Protein AF-A0A7S3I3Q1-F1 (afdb_monomer_lite)

Sequence (155 aa):
MSWLLNRMFSVTTSIQKVYWRTYMGRHNSIQGAQTMLYKDLDRREQERHVLFQRELAERETEDVLERALLKAYHSKLNGAIPAADYYRVEAKVESLKKLRFTEEYERLQDRETYEYMKYKVAAEVGGPEELEAFKLYERTRIDEVGQERYSLFAQ

Structure (mmCIF, N/CA/C/O backbone):
data_AF-A0A7S3I3Q1-F1
#
_entry.id   AF-A0A7S3I3Q1-F1
#
loop_
_atom_site.group_PDB
_atom_site.id
_atom_site.type_symbol
_atom_site.label_atom_id
_atom_site.label_alt_id
_atom_site.label_comp_id
_atom_site.label_asym_id
_atom_site.label_entity_id
_atom_site.label_seq_id
_atom_site.pdbx_PDB_ins_code
_atom_site.Cartn_x
_atom_site.Cartn_y
_atom_site.Cartn_z
_atom_site.occupancy
_atom_site.B_iso_or_equiv
_atom_site.auth_seq_id
_atom_site.auth_comp_id
_atom_site.auth_asym_id
_atom_site.auth_atom_id
_atom_site.pdbx_PDB_model_num
ATOM 1 N N . MET A 1 1 ? 3.392 -11.108 -63.431 1.00 56.91 1 MET A N 1
ATOM 2 C CA . MET A 1 1 ? 3.229 -10.520 -62.078 1.00 56.91 1 MET A CA 1
ATOM 3 C C . MET A 1 1 ? 4.370 -10.838 -61.101 1.00 56.91 1 MET A C 1
ATOM 5 O O . MET A 1 1 ? 4.717 -9.958 -60.329 1.00 56.91 1 MET A O 1
ATOM 9 N N . SER A 1 2 ? 4.993 -12.026 -61.132 1.00 69.31 2 SER A N 1
ATOM 10 C CA . SER A 1 2 ? 6.028 -12.442 -60.156 1.00 69.31 2 SER A CA 1
ATOM 11 C C . SER A 1 2 ? 7.307 -11.570 -60.114 1.00 69.31 2 SER A C 1
ATOM 13 O O . SER A 1 2 ? 7.808 -11.270 -59.034 1.00 69.31 2 SER A O 1
ATOM 15 N N . TRP A 1 3 ? 7.812 -11.086 -61.257 1.00 71.94 3 TRP A N 1
ATOM 16 C CA . TRP A 1 3 ? 9.089 -10.350 -61.316 1.00 71.94 3 TRP A CA 1
ATOM 17 C C . TRP A 1 3 ? 9.056 -8.960 -60.657 1.00 71.94 3 TRP A C 1
ATOM 19 O O . TRP A 1 3 ? 9.986 -8.589 -59.943 1.00 71.94 3 TRP A O 1
ATOM 29 N N . LEU A 1 4 ? 7.966 -8.207 -60.846 1.00 68.94 4 LEU A N 1
ATOM 30 C CA . LEU A 1 4 ? 7.790 -6.890 -60.220 1.00 68.94 4 LEU A CA 1
ATOM 31 C C . LEU A 1 4 ? 7.675 -7.005 -58.695 1.00 68.94 4 LEU A C 1
ATOM 33 O O . LEU A 1 4 ? 8.272 -6.208 -57.978 1.00 68.94 4 LEU A O 1
ATOM 37 N N . LEU A 1 5 ? 6.979 -8.032 -58.199 1.00 69.56 5 LEU A N 1
ATOM 38 C CA . LEU A 1 5 ? 6.852 -8.296 -56.765 1.00 69.56 5 LEU A CA 1
ATOM 39 C C . LEU A 1 5 ? 8.194 -8.687 -56.134 1.00 69.56 5 LEU A C 1
ATOM 41 O O . LEU A 1 5 ? 8.539 -8.158 -55.082 1.00 69.56 5 LEU A O 1
ATOM 45 N N . ASN A 1 6 ? 8.991 -9.528 -56.801 1.00 72.00 6 ASN A N 1
ATOM 46 C CA . ASN A 1 6 ? 10.323 -9.908 -56.314 1.00 72.00 6 ASN A CA 1
ATOM 47 C C . ASN A 1 6 ? 11.294 -8.717 -56.273 1.00 72.00 6 ASN A C 1
ATOM 49 O O . ASN A 1 6 ? 12.090 -8.584 -55.345 1.00 72.00 6 ASN A O 1
ATOM 53 N N . ARG A 1 7 ? 11.206 -7.817 -57.260 1.00 72.44 7 ARG A N 1
ATOM 54 C CA . ARG A 1 7 ? 12.022 -6.598 -57.314 1.00 72.44 7 ARG A CA 1
ATOM 55 C C . ARG A 1 7 ? 11.597 -5.562 -56.270 1.00 72.44 7 ARG A C 1
ATOM 57 O O . ARG A 1 7 ? 12.446 -4.886 -55.704 1.00 72.44 7 ARG A O 1
ATOM 64 N N . MET A 1 8 ? 10.303 -5.464 -55.977 1.00 67.38 8 MET A N 1
ATOM 65 C CA . MET A 1 8 ? 9.794 -4.633 -54.882 1.00 67.38 8 MET A CA 1
ATOM 66 C C . MET A 1 8 ? 10.257 -5.175 -53.522 1.00 67.38 8 MET A C 1
ATOM 68 O O . MET A 1 8 ? 10.750 -4.407 -52.700 1.00 67.38 8 MET A O 1
ATOM 72 N N . PHE A 1 9 ? 10.190 -6.494 -53.310 1.00 67.81 9 PHE A N 1
ATOM 73 C CA . PHE A 1 9 ? 10.664 -7.141 -52.080 1.00 67.81 9 PHE A CA 1
ATOM 74 C C . PHE A 1 9 ? 12.180 -7.008 -51.866 1.00 67.81 9 PHE A C 1
ATOM 76 O O . PHE A 1 9 ? 12.636 -6.812 -50.739 1.00 67.81 9 PHE A O 1
ATOM 83 N N . SER A 1 10 ? 12.990 -7.096 -52.924 1.00 71.75 10 SER A N 1
ATOM 84 C CA . SER A 1 10 ? 14.447 -6.942 -52.801 1.00 71.75 10 SER A CA 1
ATOM 85 C C . SER A 1 10 ? 14.864 -5.505 -52.470 1.00 71.75 10 SER A C 1
ATOM 87 O O . SER A 1 10 ? 15.815 -5.289 -51.716 1.00 71.75 10 SER A O 1
ATOM 89 N N . VAL A 1 11 ? 14.130 -4.510 -52.973 1.00 74.00 11 VAL A N 1
ATOM 90 C CA . VAL A 1 11 ? 14.358 -3.096 -52.647 1.00 74.00 11 VAL A CA 1
ATOM 91 C C . VAL A 1 11 ? 13.952 -2.795 -51.204 1.00 74.00 11 VAL A C 1
ATOM 93 O O . VAL A 1 11 ? 14.735 -2.189 -50.472 1.00 74.00 11 VAL A O 1
ATOM 96 N N . THR A 1 12 ? 12.785 -3.260 -50.750 1.00 73.81 12 THR A N 1
ATOM 97 C CA . THR A 1 12 ? 12.329 -3.021 -49.368 1.00 73.81 12 THR A CA 1
ATOM 98 C C . THR A 1 12 ? 13.245 -3.684 -48.342 1.00 73.81 12 THR A C 1
ATOM 100 O O . THR A 1 12 ? 13.638 -3.039 -47.371 1.00 73.81 12 THR A O 1
ATOM 103 N N . THR A 1 13 ? 13.667 -4.928 -48.580 1.00 77.88 13 THR A N 1
ATOM 104 C CA . THR A 1 13 ? 14.615 -5.636 -47.700 1.00 77.88 13 THR A CA 1
ATOM 105 C C . THR A 1 13 ? 15.996 -4.983 -47.672 1.00 77.88 13 THR A C 1
ATOM 107 O O . THR A 1 13 ? 16.617 -4.901 -46.611 1.00 77.88 13 THR A O 1
ATOM 110 N N . SER A 1 14 ? 16.471 -4.447 -48.799 1.00 76.62 14 SER A N 1
ATOM 111 C CA . SER A 1 14 ? 17.743 -3.716 -48.856 1.00 76.62 14 SER A CA 1
ATOM 112 C C . SER A 1 14 ? 17.686 -2.402 -48.073 1.00 76.62 14 SER A C 1
ATOM 114 O O . SER A 1 14 ? 18.598 -2.108 -47.299 1.00 76.62 14 SER A O 1
ATOM 116 N N . ILE A 1 15 ? 16.593 -1.644 -48.206 1.00 81.38 15 ILE A N 1
ATOM 117 C CA . ILE A 1 15 ? 16.363 -0.406 -47.446 1.00 81.38 15 ILE A CA 1
ATOM 118 C C . ILE A 1 15 ? 16.262 -0.711 -45.948 1.00 81.38 15 ILE A C 1
ATOM 120 O O . ILE A 1 15 ? 16.925 -0.056 -45.142 1.00 81.38 15 ILE A O 1
ATOM 124 N N . GLN A 1 16 ? 15.508 -1.748 -45.569 1.00 78.88 16 GLN A N 1
ATOM 125 C CA . GLN A 1 16 ? 15.415 -2.198 -44.179 1.00 78.88 16 GLN A CA 1
ATOM 126 C C . GLN A 1 16 ? 16.781 -2.599 -43.619 1.00 78.88 16 GLN A C 1
ATOM 128 O O . GLN A 1 16 ? 17.115 -2.223 -42.500 1.00 78.88 16 GLN A O 1
ATOM 133 N N . LYS A 1 17 ? 17.609 -3.310 -44.389 1.00 84.94 17 LYS A N 1
ATOM 134 C CA . LYS A 1 17 ? 18.953 -3.714 -43.955 1.00 84.94 17 LYS A CA 1
ATOM 135 C C . LYS A 1 17 ? 19.865 -2.512 -43.702 1.00 84.94 17 LYS A C 1
ATOM 137 O O . LYS A 1 17 ? 20.609 -2.512 -42.723 1.00 84.94 17 LYS A O 1
ATOM 142 N N . VAL A 1 18 ? 19.803 -1.485 -44.552 1.00 85.69 18 VAL A N 1
ATOM 143 C CA . VAL A 1 18 ? 20.565 -0.238 -44.361 1.00 85.69 18 VAL A CA 1
ATOM 144 C C . VAL A 1 18 ? 20.068 0.518 -43.132 1.00 85.69 18 VAL A C 1
ATOM 146 O O . VAL A 1 18 ? 20.890 0.919 -42.311 1.00 85.69 18 VAL A O 1
ATOM 149 N N . TYR 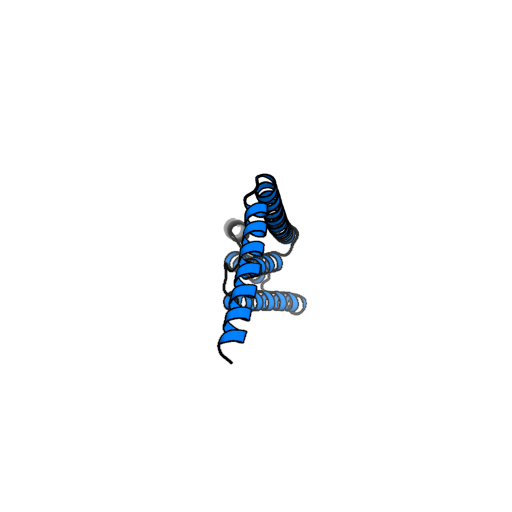A 1 19 ? 18.749 0.651 -42.975 1.00 86.44 19 TYR A N 1
ATOM 150 C CA . TYR A 1 19 ? 18.127 1.265 -41.802 1.00 86.44 19 TYR A CA 1
ATOM 151 C C . TYR A 1 19 ? 18.539 0.562 -40.503 1.00 86.44 19 TYR A C 1
ATOM 153 O O . TYR A 1 19 ? 18.998 1.206 -39.564 1.00 86.44 19 TYR A O 1
ATOM 161 N N . TRP A 1 20 ? 18.459 -0.769 -40.458 1.00 83.81 20 TRP A N 1
ATOM 162 C CA . TRP A 1 20 ? 18.864 -1.542 -39.285 1.00 83.81 20 TRP A CA 1
ATOM 163 C C . TRP A 1 20 ? 20.356 -1.410 -38.993 1.00 83.81 20 TRP A C 1
ATOM 165 O O . TRP A 1 20 ? 20.743 -1.281 -37.835 1.00 83.81 20 TRP A O 1
ATOM 175 N N . ARG A 1 21 ? 21.209 -1.386 -40.022 1.00 85.06 21 ARG A N 1
ATOM 176 C CA . ARG A 1 21 ? 22.658 -1.234 -39.840 1.00 85.06 21 ARG A CA 1
ATOM 177 C C . ARG A 1 21 ? 23.026 0.139 -39.276 1.00 85.06 21 ARG A C 1
ATOM 179 O O . ARG A 1 21 ? 23.902 0.215 -38.420 1.00 85.06 21 ARG A O 1
ATOM 186 N N . THR A 1 22 ? 22.368 1.211 -39.717 1.00 83.06 22 THR A N 1
ATOM 187 C CA . THR A 1 22 ? 22.601 2.563 -39.183 1.00 83.06 22 THR A CA 1
ATOM 188 C C . THR A 1 22 ? 21.975 2.760 -37.804 1.00 83.06 22 THR A C 1
ATOM 190 O O . THR A 1 22 ? 22.618 3.347 -36.936 1.00 83.06 22 THR A O 1
ATOM 193 N N . TYR A 1 23 ? 20.775 2.224 -37.567 1.00 83.25 23 TYR A N 1
ATOM 194 C CA . TYR A 1 23 ? 20.112 2.235 -36.260 1.00 83.25 23 TYR A CA 1
ATOM 195 C C . TYR A 1 23 ? 20.937 1.492 -35.199 1.00 83.25 23 TYR A C 1
ATOM 197 O O . TYR A 1 23 ? 21.302 2.074 -34.179 1.00 83.25 23 TYR A O 1
ATOM 205 N N . MET A 1 24 ? 21.326 0.242 -35.481 1.00 79.88 24 MET A N 1
ATOM 206 C CA . MET A 1 24 ? 22.168 -0.556 -34.582 1.00 79.88 24 MET A CA 1
ATOM 207 C C . MET A 1 24 ? 23.572 0.037 -34.450 1.00 79.88 24 MET A C 1
ATOM 209 O O . MET A 1 24 ? 24.144 0.012 -33.367 1.00 79.88 24 MET A O 1
ATOM 213 N N . GLY A 1 25 ? 24.122 0.617 -35.523 1.00 79.94 25 GLY A N 1
ATOM 214 C CA . GLY A 1 25 ? 25.413 1.306 -35.482 1.00 79.94 25 GLY A CA 1
ATOM 215 C C . GLY A 1 25 ? 25.414 2.521 -34.552 1.00 79.94 25 GLY A C 1
ATOM 216 O O . GLY A 1 25 ? 26.385 2.729 -33.829 1.00 79.94 25 GLY A O 1
ATOM 217 N N . ARG A 1 26 ? 24.321 3.298 -34.513 1.00 77.38 26 ARG A N 1
ATOM 218 C CA . ARG A 1 26 ? 24.171 4.404 -33.555 1.00 77.38 26 ARG A CA 1
ATOM 219 C C . ARG A 1 26 ? 23.992 3.896 -32.131 1.00 77.38 26 ARG A C 1
ATOM 221 O O . ARG A 1 26 ? 24.694 4.389 -31.256 1.00 77.38 26 ARG A O 1
ATOM 228 N N . HIS A 1 27 ? 23.132 2.906 -31.902 1.00 74.81 27 HIS A N 1
ATOM 229 C CA . HIS A 1 27 ? 22.872 2.381 -30.553 1.00 74.81 27 HIS A CA 1
ATOM 230 C C . HIS A 1 27 ? 24.058 1.645 -29.933 1.00 74.81 27 HIS A C 1
ATOM 232 O O . HIS A 1 27 ? 24.306 1.805 -28.744 1.00 74.81 27 HIS A O 1
ATOM 238 N N . ASN A 1 28 ? 24.829 0.909 -30.734 1.00 81.56 28 ASN A N 1
ATOM 239 C CA . ASN A 1 28 ? 26.016 0.187 -30.267 1.00 81.56 28 ASN A CA 1
ATOM 240 C C . ASN A 1 28 ? 27.276 1.066 -30.214 1.00 81.56 28 ASN A C 1
ATOM 242 O O . ASN A 1 28 ? 28.341 0.590 -29.823 1.00 81.56 28 ASN A O 1
ATOM 246 N N . SER A 1 29 ? 27.190 2.335 -30.627 1.00 87.38 29 SER A N 1
ATOM 247 C CA . SER A 1 29 ? 28.280 3.289 -30.420 1.00 87.38 29 SER A CA 1
ATOM 248 C C . SER A 1 29 ? 28.378 3.673 -28.941 1.00 87.38 29 SER A C 1
ATOM 250 O O . SER A 1 29 ? 27.383 3.640 -28.221 1.00 87.38 29 SER A O 1
ATOM 252 N N . ILE A 1 30 ? 29.560 4.100 -28.488 1.00 83.25 30 ILE A N 1
ATOM 253 C CA . ILE A 1 30 ? 29.774 4.550 -27.099 1.00 83.25 30 ILE A CA 1
ATOM 254 C C . ILE A 1 30 ? 28.783 5.667 -26.724 1.00 83.25 30 ILE A C 1
ATOM 256 O O . ILE A 1 30 ? 28.206 5.643 -25.641 1.00 83.25 30 ILE A O 1
ATOM 260 N N . GLN A 1 31 ? 28.529 6.603 -27.642 1.00 84.75 31 GLN A N 1
ATOM 261 C CA . GLN A 1 31 ? 27.559 7.685 -27.447 1.00 84.75 31 GLN A CA 1
ATOM 262 C C . GLN A 1 31 ? 26.119 7.157 -27.371 1.00 84.75 31 GLN A C 1
ATOM 264 O O . GLN A 1 31 ? 25.359 7.570 -26.500 1.00 84.75 31 GLN A O 1
ATOM 269 N N . GLY A 1 32 ? 25.745 6.208 -28.235 1.00 84.44 32 GLY A N 1
ATOM 270 C CA . GLY A 1 32 ? 24.434 5.555 -28.191 1.00 84.44 32 GLY A CA 1
ATOM 271 C C . GLY A 1 32 ? 24.197 4.819 -26.877 1.00 84.44 32 GLY A C 1
ATOM 272 O O . GLY A 1 32 ? 23.192 5.068 -26.212 1.00 84.44 32 GLY A O 1
ATOM 273 N N . ALA A 1 33 ? 25.161 4.004 -26.449 1.00 85.56 33 ALA A N 1
ATOM 274 C CA . ALA A 1 33 ? 25.112 3.288 -25.179 1.00 85.56 33 ALA A CA 1
ATOM 275 C C . ALA A 1 33 ? 24.977 4.245 -23.983 1.00 85.56 33 ALA A C 1
ATOM 277 O O . ALA A 1 33 ? 24.148 4.011 -23.107 1.00 85.56 33 ALA A O 1
ATOM 278 N N . GLN A 1 34 ? 25.717 5.362 -23.978 1.00 86.31 34 GLN A N 1
ATOM 279 C CA . GLN A 1 34 ? 25.574 6.404 -22.956 1.00 86.31 34 GLN A CA 1
ATOM 280 C C . GLN A 1 34 ? 24.173 7.020 -22.963 1.00 86.31 34 GLN A C 1
ATOM 282 O O . GLN A 1 34 ? 23.551 7.120 -21.911 1.00 86.31 34 GLN A O 1
ATOM 287 N N . THR A 1 35 ? 23.628 7.390 -24.127 1.00 87.50 35 THR A N 1
ATOM 288 C CA . THR A 1 35 ? 22.272 7.967 -24.190 1.00 87.50 35 THR A CA 1
ATOM 289 C C . THR A 1 35 ? 21.187 6.998 -23.728 1.00 87.50 35 THR A C 1
ATOM 291 O O . THR A 1 35 ? 20.234 7.427 -23.083 1.00 87.50 35 THR A O 1
ATOM 294 N N . MET A 1 36 ? 21.320 5.703 -24.030 1.00 86.50 36 MET A N 1
ATOM 295 C CA . MET A 1 36 ? 20.384 4.679 -23.559 1.00 86.50 36 MET A CA 1
ATOM 296 C C . MET A 1 36 ? 20.501 4.492 -22.046 1.00 86.50 36 MET A C 1
ATOM 298 O O . MET A 1 36 ? 19.483 4.480 -21.365 1.00 86.50 36 MET A O 1
ATOM 302 N N . LEU A 1 37 ? 21.728 4.464 -21.513 1.00 89.44 37 LEU A N 1
ATOM 303 C CA . LEU A 1 37 ? 21.969 4.419 -20.072 1.00 89.44 37 LEU A CA 1
ATOM 304 C C . LEU A 1 37 ? 21.330 5.615 -19.357 1.00 89.44 37 LEU A C 1
ATOM 306 O O . LEU A 1 37 ? 20.623 5.420 -18.377 1.00 89.44 37 LEU A O 1
ATOM 310 N N . TYR A 1 38 ? 21.523 6.840 -19.854 1.00 92.25 38 TYR A N 1
ATOM 311 C CA . TYR A 1 38 ? 20.900 8.026 -19.258 1.00 92.25 38 TYR A CA 1
ATOM 312 C C . TYR A 1 38 ? 19.375 7.960 -19.291 1.00 92.25 38 TYR A C 1
ATOM 314 O O . TYR A 1 38 ? 18.740 8.283 -18.295 1.00 92.25 38 TYR A O 1
ATOM 322 N N . LYS A 1 39 ? 18.782 7.499 -20.397 1.00 89.94 39 LYS A N 1
ATOM 323 C CA . LYS A 1 39 ? 17.327 7.306 -20.487 1.00 89.94 39 LYS A CA 1
ATOM 324 C C . LYS A 1 39 ? 16.819 6.267 -19.492 1.00 89.94 39 LYS A C 1
ATOM 326 O O . LYS A 1 39 ? 15.778 6.474 -18.880 1.00 89.94 39 LYS A O 1
ATOM 331 N N . ASP A 1 40 ? 17.544 5.166 -19.320 1.00 92.06 40 ASP A N 1
ATOM 332 C CA . ASP A 1 40 ? 17.184 4.134 -18.349 1.00 92.06 40 ASP A CA 1
ATOM 333 C C . ASP A 1 40 ? 17.336 4.636 -16.908 1.00 92.06 40 ASP A C 1
ATOM 335 O O . ASP A 1 40 ? 16.504 4.320 -16.057 1.00 92.06 40 ASP A O 1
ATOM 339 N N . LEU A 1 41 ? 18.374 5.430 -16.626 1.00 93.88 41 LEU A N 1
ATOM 340 C CA . LEU A 1 41 ? 18.573 6.068 -15.323 1.00 93.88 41 LEU A CA 1
ATOM 341 C C . LEU A 1 41 ? 17.459 7.070 -15.014 1.00 93.88 41 LEU A C 1
ATOM 343 O O . LEU A 1 41 ? 16.882 6.991 -13.934 1.00 93.88 41 LEU A O 1
ATOM 347 N N . ASP A 1 42 ? 17.112 7.932 -15.967 1.00 94.75 42 ASP A N 1
ATOM 348 C CA . ASP A 1 42 ? 16.022 8.903 -15.838 1.00 94.75 42 ASP A CA 1
ATOM 349 C C . ASP A 1 42 ? 14.679 8.190 -15.615 1.00 94.75 42 ASP A C 1
ATOM 351 O O . ASP A 1 42 ? 13.938 8.509 -14.688 1.00 94.75 42 ASP A O 1
ATOM 355 N N . ARG A 1 43 ? 14.407 7.108 -16.360 1.00 92.12 43 ARG A N 1
ATOM 356 C CA . ARG A 1 43 ? 13.209 6.287 -16.132 1.00 92.12 43 ARG A CA 1
ATOM 357 C C . ARG A 1 43 ? 13.170 5.708 -14.715 1.00 92.12 43 ARG A C 1
ATOM 359 O O . ARG A 1 43 ? 12.138 5.774 -14.055 1.00 92.12 43 ARG A O 1
ATOM 366 N N . ARG A 1 44 ? 14.291 5.175 -14.220 1.00 92.31 44 ARG A N 1
ATOM 367 C CA . ARG A 1 44 ? 14.391 4.653 -12.844 1.00 92.31 44 ARG A CA 1
ATOM 368 C C . ARG A 1 44 ? 14.256 5.753 -11.795 1.00 92.31 44 ARG A C 1
ATOM 370 O O . ARG A 1 44 ? 13.748 5.500 -10.707 1.00 92.31 44 ARG A O 1
ATOM 377 N N . GLU A 1 45 ? 14.743 6.958 -12.067 1.00 93.00 45 GLU A N 1
ATOM 378 C CA . GLU A 1 45 ? 14.550 8.118 -11.191 1.00 93.00 45 GLU A CA 1
ATOM 379 C C . GLU A 1 45 ? 13.086 8.533 -11.125 1.00 93.00 45 GLU A C 1
ATOM 381 O O . GLU A 1 45 ? 12.568 8.723 -10.027 1.00 93.00 45 GLU A O 1
ATOM 386 N N . GLN A 1 46 ? 12.392 8.564 -12.260 1.00 93.06 46 GLN A N 1
ATOM 387 C CA . GLN A 1 46 ? 10.958 8.840 -12.319 1.00 93.06 46 GLN A CA 1
ATOM 388 C C . GLN A 1 46 ? 10.143 7.770 -11.581 1.00 93.06 46 GLN A C 1
ATOM 390 O O . GLN A 1 46 ? 9.275 8.106 -10.777 1.00 93.06 46 GLN A O 1
ATOM 395 N N . GLU A 1 47 ? 10.456 6.486 -11.787 1.00 89.56 47 GLU A N 1
ATOM 396 C CA . GLU A 1 47 ? 9.829 5.370 -11.064 1.00 89.56 47 GLU A CA 1
ATOM 397 C C . GLU A 1 47 ? 10.035 5.508 -9.543 1.00 89.56 47 GLU A C 1
ATOM 399 O O . GLU A 1 47 ? 9.074 5.416 -8.775 1.00 89.56 47 GLU A O 1
ATOM 404 N N . ARG A 1 48 ? 11.264 5.811 -9.097 1.00 90.31 48 ARG A N 1
ATOM 405 C CA . ARG A 1 48 ? 11.572 6.059 -7.677 1.00 90.31 48 ARG A CA 1
ATOM 406 C C . ARG A 1 48 ? 10.832 7.271 -7.123 1.00 90.31 48 ARG A C 1
ATOM 408 O O . ARG A 1 48 ? 10.322 7.202 -6.010 1.00 90.31 48 ARG A O 1
ATOM 415 N N . HIS A 1 49 ? 10.749 8.359 -7.885 1.00 91.25 49 HIS A N 1
ATOM 416 C CA . HIS A 1 49 ? 10.037 9.561 -7.467 1.00 91.25 49 HIS A CA 1
ATOM 417 C C . HI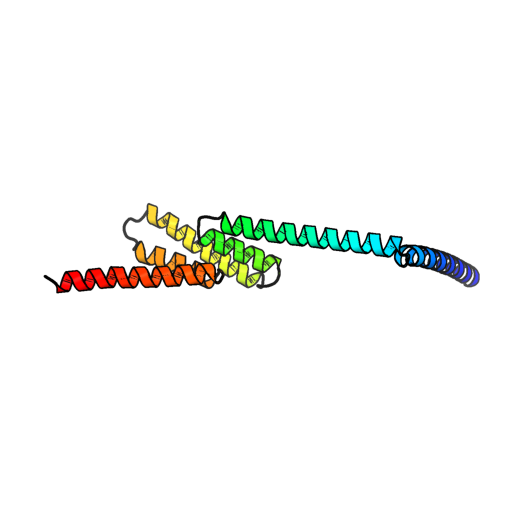S A 1 49 ? 8.546 9.274 -7.256 1.00 91.25 49 HIS A C 1
ATOM 419 O O . HIS A 1 49 ? 7.978 9.686 -6.251 1.00 91.25 49 HIS A O 1
ATOM 425 N N . VAL A 1 50 ? 7.913 8.515 -8.157 1.00 90.19 50 VAL A N 1
ATOM 426 C CA . VAL A 1 50 ? 6.504 8.115 -8.007 1.00 90.19 50 VAL A CA 1
ATOM 427 C C . VAL A 1 50 ? 6.296 7.259 -6.757 1.00 90.19 50 VAL A C 1
ATOM 429 O O . VAL A 1 50 ? 5.333 7.489 -6.030 1.00 90.19 50 VAL A O 1
ATOM 432 N N . LEU A 1 51 ? 7.182 6.296 -6.485 1.00 88.50 51 LEU A N 1
ATOM 433 C CA . LEU A 1 51 ? 7.102 5.476 -5.271 1.00 88.50 51 LEU A CA 1
ATOM 434 C C . LEU A 1 51 ? 7.260 6.320 -4.003 1.00 88.50 51 LEU A C 1
ATOM 436 O O . LEU A 1 51 ? 6.452 6.202 -3.089 1.00 88.50 51 LEU A O 1
ATOM 440 N N . PHE A 1 52 ? 8.232 7.230 -3.985 1.00 91.06 52 PHE A N 1
ATOM 441 C CA . PHE A 1 52 ? 8.457 8.118 -2.849 1.00 91.06 52 PHE A CA 1
ATOM 442 C C . PHE A 1 52 ? 7.254 9.028 -2.569 1.00 91.06 52 PHE A C 1
ATOM 444 O O . PHE A 1 52 ? 6.839 9.169 -1.425 1.00 91.06 52 PHE A O 1
ATOM 451 N N . GLN A 1 53 ? 6.645 9.604 -3.610 1.00 90.31 53 GLN A N 1
ATOM 452 C CA . GLN A 1 53 ? 5.441 10.432 -3.467 1.00 90.31 53 GLN A CA 1
ATOM 453 C C . GLN A 1 53 ? 4.261 9.639 -2.885 1.00 90.31 53 GLN A C 1
ATOM 455 O O . GLN A 1 53 ? 3.484 10.170 -2.095 1.00 90.31 53 GLN A O 1
ATOM 460 N N . ARG A 1 54 ? 4.137 8.355 -3.241 1.00 89.62 54 ARG A N 1
ATOM 461 C CA . ARG A 1 54 ? 3.113 7.463 -2.681 1.00 89.62 54 ARG A CA 1
ATOM 462 C C . ARG A 1 54 ? 3.345 7.189 -1.197 1.00 89.62 54 ARG A C 1
ATOM 464 O O . ARG A 1 54 ? 2.409 7.324 -0.420 1.00 89.62 54 ARG A O 1
ATOM 471 N N . GLU A 1 55 ? 4.574 6.854 -0.808 1.00 85.94 55 GLU A N 1
ATOM 472 C CA . GLU A 1 55 ? 4.940 6.639 0.602 1.00 85.94 55 GLU A CA 1
ATOM 473 C C . GLU A 1 55 ? 4.746 7.908 1.442 1.00 85.94 55 GLU A C 1
ATOM 475 O O . GLU A 1 55 ? 4.298 7.844 2.587 1.00 85.94 55 GLU A O 1
ATOM 480 N N . LEU A 1 56 ? 5.052 9.075 0.868 1.00 90.06 56 LEU A N 1
ATOM 481 C CA . LEU A 1 56 ? 4.825 10.362 1.515 1.00 90.06 56 LEU A CA 1
ATOM 482 C C . LEU A 1 56 ? 3.328 10.587 1.772 1.00 90.06 56 LEU A C 1
ATOM 484 O O . LEU A 1 56 ? 2.946 10.867 2.905 1.00 90.06 56 LEU A O 1
ATOM 488 N N . ALA A 1 57 ? 2.484 10.366 0.759 1.00 86.44 57 ALA A N 1
ATOM 489 C CA . ALA A 1 57 ? 1.034 10.488 0.892 1.00 86.44 57 ALA A CA 1
ATOM 490 C C . ALA A 1 57 ? 0.463 9.532 1.955 1.00 86.44 57 ALA A C 1
ATOM 492 O O . ALA A 1 57 ? -0.382 9.929 2.755 1.00 86.44 57 ALA A O 1
ATOM 493 N N . GLU A 1 58 ? 0.954 8.290 2.022 1.00 86.12 58 GLU A N 1
ATOM 494 C CA . GLU A 1 58 ? 0.567 7.339 3.074 1.00 86.12 58 GLU A CA 1
ATOM 495 C C . GLU A 1 58 ? 0.884 7.880 4.475 1.00 86.12 58 GLU A C 1
ATOM 497 O O . GLU A 1 58 ? 0.054 7.786 5.378 1.00 86.12 58 GLU A O 1
ATOM 502 N N . ARG A 1 59 ? 2.059 8.487 4.665 1.00 84.25 59 ARG A N 1
ATOM 503 C CA . ARG A 1 59 ? 2.472 9.045 5.963 1.00 84.25 59 ARG A CA 1
ATOM 504 C C . ARG A 1 59 ? 1.721 10.313 6.346 1.00 84.25 59 ARG A C 1
ATOM 506 O O . ARG A 1 59 ? 1.457 10.516 7.526 1.00 84.25 59 ARG A O 1
ATOM 513 N N . GLU A 1 60 ? 1.378 11.145 5.370 1.00 85.00 60 GLU A N 1
ATOM 514 C CA . GLU A 1 60 ? 0.595 12.366 5.586 1.00 85.00 60 GLU A CA 1
ATOM 515 C C . GLU A 1 60 ? -0.872 12.070 5.931 1.00 85.00 60 GLU A C 1
ATOM 517 O O . GLU A 1 60 ? -1.553 12.912 6.516 1.00 85.00 60 GLU A O 1
ATOM 522 N N . THR A 1 61 ? -1.371 10.870 5.613 1.00 82.44 61 THR A N 1
ATOM 523 C CA . THR A 1 61 ? -2.765 10.505 5.886 1.00 82.44 61 THR A CA 1
ATOM 524 C C . THR A 1 61 ? -2.973 10.229 7.381 1.00 82.44 61 THR A C 1
ATOM 526 O O . THR A 1 61 ? -2.573 9.182 7.900 1.00 82.44 61 THR A O 1
ATOM 529 N N . GLU A 1 62 ? -3.631 11.149 8.089 1.00 79.38 62 GLU A N 1
ATOM 530 C CA . GLU A 1 62 ? -3.836 11.061 9.542 1.00 79.38 62 GLU A CA 1
ATOM 531 C C . GLU A 1 62 ? -4.763 9.898 9.946 1.00 79.38 62 GLU A C 1
ATOM 533 O O . GLU A 1 62 ? -4.441 9.146 10.868 1.00 79.38 62 GLU A O 1
ATOM 538 N N . ASP A 1 63 ? -5.875 9.681 9.229 1.00 82.31 63 ASP A N 1
ATOM 539 C CA . ASP A 1 63 ? -6.810 8.594 9.543 1.00 82.31 63 ASP A CA 1
ATOM 540 C C . ASP A 1 63 ? -6.243 7.227 9.133 1.00 82.31 63 ASP A C 1
ATOM 542 O O . ASP A 1 63 ? -6.001 6.947 7.958 1.00 82.31 63 ASP A O 1
ATOM 546 N N . VAL A 1 64 ? -6.094 6.340 10.118 1.00 81.38 64 VAL A N 1
ATOM 547 C CA . VAL A 1 64 ? -5.552 4.985 9.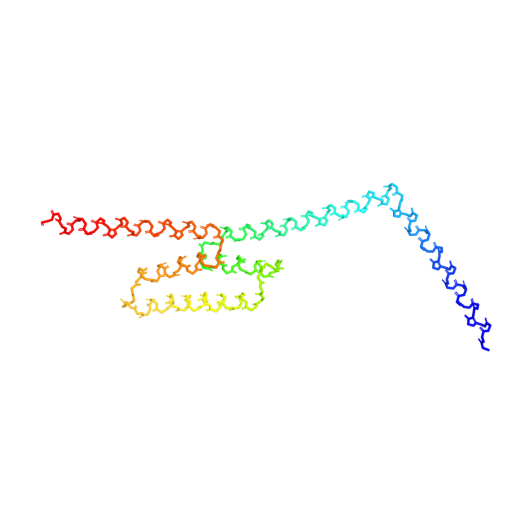958 1.00 81.38 64 VAL A CA 1
ATOM 548 C C . VAL A 1 64 ? -6.340 4.160 8.930 1.00 81.38 64 VAL A C 1
ATOM 550 O O . VAL A 1 64 ? -5.748 3.388 8.179 1.00 81.38 64 VAL A O 1
ATOM 553 N N . LEU A 1 65 ? -7.666 4.340 8.844 1.00 82.19 65 LEU A N 1
ATOM 554 C CA . LEU A 1 65 ? -8.483 3.624 7.853 1.00 82.19 65 LEU A CA 1
ATOM 555 C C . LEU A 1 65 ? -8.231 4.122 6.428 1.00 82.19 65 LEU A C 1
ATOM 557 O O . LEU A 1 65 ? -8.198 3.324 5.492 1.00 82.19 65 LEU A O 1
ATOM 561 N N . GL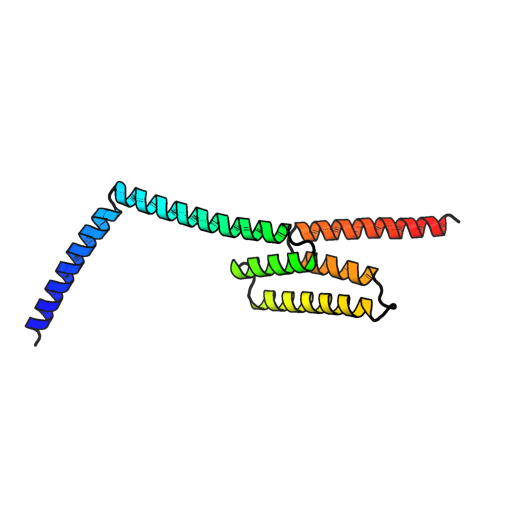U A 1 66 ? -8.054 5.432 6.256 1.00 84.81 66 GLU A N 1
ATOM 562 C CA . GLU A 1 66 ? -7.744 6.017 4.950 1.00 84.81 66 GLU A CA 1
ATOM 563 C C . GLU A 1 66 ? -6.332 5.661 4.510 1.00 84.81 66 GLU A C 1
ATOM 565 O O . GLU A 1 66 ? -6.128 5.280 3.361 1.00 84.81 66 GLU A O 1
ATOM 570 N N . ARG A 1 67 ? -5.383 5.673 5.447 1.00 86.56 67 ARG A N 1
ATOM 571 C CA . ARG A 1 67 ? -4.014 5.221 5.218 1.00 86.56 67 ARG A CA 1
ATOM 572 C C . ARG A 1 67 ? -3.960 3.762 4.774 1.00 86.56 67 ARG A C 1
ATOM 574 O O . ARG A 1 67 ? -3.315 3.453 3.775 1.00 86.56 67 ARG A O 1
ATOM 581 N N . ALA A 1 68 ? -4.672 2.873 5.468 1.00 84.62 68 ALA A N 1
ATOM 582 C CA . ALA A 1 68 ? -4.750 1.458 5.110 1.00 84.62 68 ALA A CA 1
ATOM 583 C C . ALA A 1 68 ? -5.391 1.249 3.724 1.00 84.62 68 ALA A C 1
ATOM 585 O O . ALA A 1 68 ? -4.897 0.450 2.927 1.00 84.62 68 ALA A O 1
ATOM 586 N N . LEU A 1 69 ? -6.446 2.006 3.395 1.00 89.62 69 LEU A N 1
ATOM 587 C CA . LEU A 1 69 ? -7.066 1.983 2.066 1.00 89.62 69 LEU A CA 1
ATOM 588 C C . LEU A 1 69 ? -6.087 2.443 0.972 1.00 89.62 69 LEU A C 1
ATOM 590 O O . LEU A 1 69 ? -6.015 1.829 -0.094 1.00 89.62 69 LEU A O 1
ATOM 594 N N . LEU A 1 70 ? -5.327 3.508 1.235 1.00 91.12 70 LEU A N 1
ATOM 595 C CA . LEU A 1 70 ? -4.354 4.078 0.304 1.00 91.12 70 LEU A CA 1
ATOM 596 C C . LEU A 1 70 ? -3.181 3.109 0.062 1.00 91.12 70 LEU A C 1
ATOM 598 O O . LEU A 1 70 ? -2.836 2.837 -1.089 1.00 91.12 70 LEU A O 1
ATOM 602 N N . LYS A 1 71 ? -2.670 2.472 1.126 1.00 90.25 71 LYS A N 1
ATOM 603 C CA . LYS A 1 71 ? -1.691 1.371 1.058 1.00 90.25 71 LYS A CA 1
ATOM 604 C C . LYS A 1 71 ? -2.210 0.186 0.238 1.00 90.25 71 LYS A C 1
ATOM 606 O O . LYS A 1 71 ? -1.502 -0.342 -0.627 1.00 90.25 71 LYS A O 1
ATOM 611 N N . ALA A 1 72 ? -3.464 -0.216 0.448 1.00 90.06 72 ALA A N 1
ATOM 612 C CA . ALA A 1 72 ? -4.095 -1.279 -0.334 1.00 90.06 72 ALA A CA 1
ATOM 613 C C . ALA A 1 72 ? -4.242 -0.885 -1.817 1.00 90.06 72 ALA A C 1
ATOM 615 O O . ALA A 1 72 ? -3.991 -1.698 -2.709 1.00 90.06 72 ALA A O 1
ATOM 616 N N . TYR A 1 73 ? -4.583 0.373 -2.106 1.00 91.38 73 TYR A N 1
ATOM 617 C CA . TYR A 1 73 ? -4.666 0.892 -3.472 1.00 91.38 73 TYR A CA 1
ATOM 618 C C . TYR 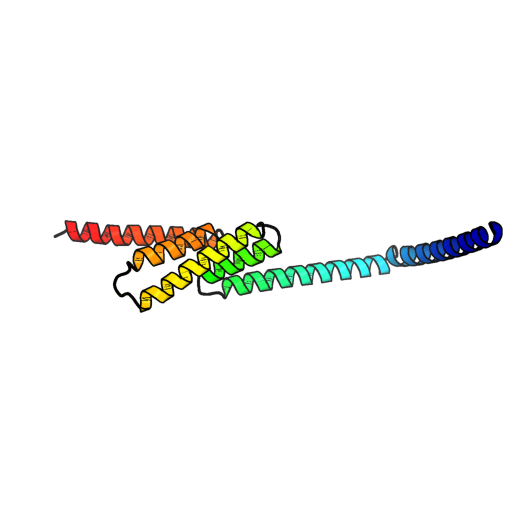A 1 73 ? -3.306 0.872 -4.182 1.00 91.38 73 TYR A C 1
ATOM 620 O O . TYR A 1 73 ? -3.200 0.386 -5.311 1.00 91.38 73 TYR A O 1
ATOM 628 N N . HIS A 1 74 ? -2.241 1.323 -3.520 1.00 92.12 74 HIS A N 1
ATOM 629 C CA . HIS A 1 74 ? -0.888 1.249 -4.070 1.00 92.12 74 HIS A CA 1
ATOM 630 C C . HIS A 1 74 ? -0.427 -0.197 -4.273 1.00 92.12 74 HIS A C 1
ATOM 632 O O . HIS A 1 74 ? 0.155 -0.519 -5.311 1.00 92.12 74 HIS A O 1
ATOM 638 N N . SER A 1 75 ? -0.771 -1.093 -3.348 1.00 89.38 75 SER A N 1
ATOM 639 C CA . SER A 1 75 ? -0.503 -2.530 -3.470 1.00 89.38 75 SER A CA 1
ATOM 640 C C . SER A 1 75 ? -1.211 -3.151 -4.679 1.00 89.38 75 SER A C 1
ATOM 642 O O . SER A 1 75 ? -0.615 -3.965 -5.387 1.00 89.38 75 SER A O 1
ATOM 644 N N . LYS A 1 76 ? -2.447 -2.726 -4.979 1.00 92.81 76 LYS A N 1
ATOM 645 C CA . LYS A 1 76 ? -3.174 -3.116 -6.200 1.00 92.81 76 LYS A CA 1
ATOM 646 C C . LYS A 1 76 ? -2.456 -2.618 -7.455 1.00 92.81 76 LYS A C 1
ATOM 648 O O . LYS A 1 76 ? -2.274 -3.392 -8.390 1.00 92.81 76 LYS A O 1
ATOM 653 N N . LEU A 1 77 ? -2.043 -1.347 -7.489 1.00 89.81 77 LEU A N 1
ATOM 654 C CA . LEU A 1 77 ? -1.335 -0.768 -8.642 1.00 89.81 77 LEU A CA 1
ATOM 655 C C . LEU A 1 77 ? 0.001 -1.464 -8.919 1.00 89.81 77 LEU A C 1
ATOM 657 O O . LEU A 1 77 ? 0.380 -1.626 -10.076 1.00 89.81 77 LEU A O 1
ATOM 661 N N . ASN A 1 78 ? 0.690 -1.895 -7.865 1.00 88.12 78 ASN A N 1
ATOM 662 C CA . ASN A 1 78 ? 1.950 -2.627 -7.963 1.00 88.12 78 ASN A CA 1
ATOM 663 C C . ASN A 1 78 ? 1.751 -4.121 -8.290 1.00 88.12 78 ASN A C 1
ATOM 665 O O . ASN A 1 78 ? 2.729 -4.833 -8.499 1.00 88.12 78 ASN A O 1
ATOM 669 N N . GLY A 1 79 ? 0.504 -4.607 -8.326 1.00 88.81 79 GLY A N 1
ATOM 670 C CA . GLY A 1 79 ? 0.176 -6.012 -8.577 1.00 88.81 79 GLY A CA 1
ATOM 671 C C . GLY A 1 79 ? 0.450 -6.952 -7.398 1.00 88.81 79 GLY A C 1
ATOM 672 O O . GLY A 1 79 ? 0.430 -8.165 -7.585 1.00 88.81 79 GLY A O 1
ATOM 673 N N . ALA A 1 80 ? 0.698 -6.420 -6.197 1.00 89.94 80 ALA A N 1
ATOM 674 C CA . ALA A 1 80 ? 0.931 -7.214 -4.989 1.00 89.94 80 ALA A CA 1
ATOM 675 C C . ALA A 1 80 ? -0.357 -7.873 -4.471 1.00 89.94 80 ALA A C 1
ATOM 677 O O . ALA A 1 80 ? -0.306 -8.971 -3.921 1.00 89.94 80 ALA A O 1
ATOM 678 N N . ILE A 1 81 ? -1.509 -7.220 -4.677 1.00 89.19 81 ILE A N 1
ATOM 679 C CA . ILE A 1 81 ? -2.829 -7.781 -4.369 1.00 89.19 81 ILE A CA 1
ATOM 680 C C . ILE A 1 81 ? -3.727 -7.818 -5.617 1.00 89.19 81 ILE A C 1
ATOM 682 O O . ILE A 1 81 ? -3.679 -6.895 -6.440 1.00 89.19 81 ILE A O 1
ATOM 686 N N . PRO A 1 82 ? -4.584 -8.845 -5.770 1.00 93.12 82 PRO A N 1
ATOM 687 C CA . PRO A 1 82 ? -5.596 -8.878 -6.818 1.00 93.12 82 PRO A CA 1
ATOM 688 C C . PRO A 1 82 ? -6.610 -7.738 -6.677 1.00 93.12 82 PRO A C 1
ATOM 690 O O . PRO A 1 82 ? -6.984 -7.339 -5.573 1.00 93.12 82 PRO A O 1
ATOM 693 N N . ALA A 1 83 ? -7.155 -7.272 -7.805 1.00 91.31 83 ALA A N 1
ATOM 694 C CA . ALA A 1 83 ? -8.184 -6.230 -7.802 1.00 91.31 83 ALA A CA 1
ATOM 695 C C . ALA A 1 83 ? -9.431 -6.625 -6.987 1.00 91.31 83 ALA A C 1
ATOM 697 O O . ALA A 1 83 ? -10.015 -5.775 -6.322 1.00 91.31 83 ALA A O 1
ATOM 698 N N . ALA A 1 84 ? -9.819 -7.905 -7.003 1.00 92.00 84 ALA A N 1
ATOM 699 C CA . ALA A 1 84 ? -10.958 -8.400 -6.231 1.00 92.00 84 ALA A CA 1
ATOM 700 C C . ALA A 1 84 ? -10.763 -8.227 -4.715 1.00 92.00 84 ALA A C 1
ATOM 702 O O . ALA A 1 84 ? -11.701 -7.841 -4.020 1.00 92.00 84 ALA A O 1
ATOM 703 N N . ASP A 1 85 ? -9.552 -8.469 -4.209 1.00 89.38 85 ASP A N 1
ATOM 704 C CA . ASP A 1 85 ? -9.259 -8.330 -2.782 1.00 89.38 85 ASP A CA 1
ATOM 705 C C . ASP A 1 85 ? -9.223 -6.861 -2.360 1.00 89.38 85 ASP A C 1
ATOM 707 O O . ASP A 1 85 ? -9.757 -6.520 -1.307 1.00 89.38 85 ASP A O 1
ATOM 711 N N . TYR A 1 86 ? -8.732 -5.971 -3.229 1.00 92.50 86 TYR A N 1
ATOM 712 C CA . TYR A 1 86 ? -8.834 -4.528 -3.013 1.00 92.50 86 TYR A CA 1
ATOM 713 C C . TYR A 1 86 ? -10.288 -4.061 -2.830 1.00 92.50 86 TYR A C 1
ATOM 715 O O . TYR A 1 86 ? -10.589 -3.382 -1.855 1.00 92.50 86 TYR A O 1
ATOM 723 N N . TYR A 1 87 ? -11.211 -4.455 -3.716 1.00 91.94 87 TYR A N 1
ATOM 724 C CA . TYR A 1 87 ? -12.614 -4.022 -3.608 1.00 91.94 87 TYR A CA 1
ATOM 725 C C . TYR A 1 87 ? -13.313 -4.576 -2.358 1.00 91.94 87 TYR A C 1
ATOM 727 O O . TYR A 1 87 ? -14.189 -3.927 -1.789 1.00 91.94 87 TYR A O 1
ATOM 735 N N . ARG A 1 88 ? -12.908 -5.761 -1.879 1.00 90.25 88 ARG A N 1
ATOM 736 C CA . ARG A 1 88 ? -13.389 -6.298 -0.594 1.00 90.25 88 ARG A CA 1
ATOM 737 C C . ARG A 1 88 ? -12.913 -5.450 0.580 1.00 90.25 88 ARG A C 1
ATOM 739 O O . ARG A 1 88 ? -13.686 -5.193 1.498 1.00 90.25 88 ARG A O 1
ATOM 746 N N . VAL A 1 89 ? -11.649 -5.037 0.554 1.00 88.00 89 VAL A N 1
ATOM 747 C CA . VAL A 1 89 ? -11.066 -4.136 1.553 1.00 88.00 89 VAL A CA 1
ATOM 748 C C . VAL A 1 89 ? -11.767 -2.781 1.535 1.00 88.00 89 VAL A C 1
ATOM 750 O O . VAL A 1 89 ? -12.179 -2.297 2.585 1.00 88.00 89 VAL A O 1
ATOM 753 N N . GLU A 1 90 ? -11.959 -2.200 0.353 1.00 91.44 90 GLU A N 1
ATOM 754 C CA . GLU A 1 90 ? -12.649 -0.922 0.175 1.00 91.44 90 GLU A CA 1
ATOM 755 C C . GLU A 1 90 ? -14.060 -0.961 0.769 1.00 91.44 90 GLU A C 1
ATOM 757 O O . GLU A 1 90 ? -14.397 -0.119 1.598 1.00 91.44 90 GLU A O 1
ATOM 762 N N . ALA A 1 91 ? -14.840 -2.000 0.458 1.00 88.81 91 ALA A N 1
ATOM 763 C CA . ALA A 1 91 ? -16.181 -2.172 1.012 1.00 88.81 91 ALA A CA 1
ATOM 764 C C . ALA A 1 91 ? -16.185 -2.302 2.549 1.00 88.81 91 ALA A C 1
ATOM 766 O O . ALA A 1 91 ? -17.085 -1.779 3.214 1.00 88.81 91 ALA A O 1
ATOM 767 N N . LYS A 1 92 ? -15.180 -2.971 3.139 1.00 86.75 92 LYS A N 1
ATOM 768 C CA . LYS A 1 92 ? -15.021 -3.059 4.604 1.00 86.75 92 LYS A CA 1
ATOM 769 C C . LYS A 1 92 ? -14.734 -1.689 5.218 1.00 86.75 92 LYS A C 1
ATOM 771 O O . LYS A 1 92 ? -15.390 -1.310 6.186 1.00 86.75 92 LYS A O 1
ATOM 776 N N . VAL A 1 93 ? -13.786 -0.945 4.649 1.00 86.81 93 VAL A N 1
ATOM 777 C CA . VAL A 1 93 ? -13.427 0.403 5.114 1.00 86.81 93 VAL A CA 1
ATOM 778 C C . VAL A 1 93 ? -14.617 1.355 4.984 1.00 86.81 93 VAL A C 1
ATOM 780 O O . VAL A 1 93 ? -14.910 2.107 5.911 1.00 86.81 93 VAL A O 1
ATOM 783 N N . GLU A 1 94 ? -15.350 1.292 3.875 1.00 87.31 94 GLU A N 1
ATOM 784 C CA . GLU A 1 94 ? -16.542 2.110 3.653 1.00 87.31 94 GLU A CA 1
ATOM 785 C C . GLU A 1 94 ? -17.652 1.792 4.667 1.00 87.31 94 GLU A C 1
ATOM 787 O O . GLU A 1 94 ? -18.289 2.700 5.202 1.00 87.31 94 GLU A O 1
ATOM 792 N N . SER A 1 95 ? -17.849 0.510 4.988 1.00 84.88 95 SER A N 1
ATOM 793 C CA . SER A 1 95 ? -18.810 0.073 6.008 1.00 84.88 95 SER A CA 1
ATOM 794 C C . SER A 1 95 ? -18.439 0.593 7.401 1.00 84.88 95 SER A C 1
ATOM 796 O O . SER A 1 95 ? -19.307 1.080 8.121 1.00 84.88 95 SER A O 1
ATOM 798 N N . LEU A 1 96 ? -17.151 0.572 7.764 1.00 80.38 96 LEU A N 1
ATOM 799 C CA . LEU A 1 96 ? -16.663 1.139 9.028 1.00 80.38 96 LEU A CA 1
ATOM 800 C C . LEU A 1 96 ? -16.828 2.659 9.092 1.00 80.38 96 LEU A C 1
ATOM 802 O O . LEU A 1 96 ? -17.248 3.191 10.115 1.00 80.38 96 LEU A O 1
ATOM 806 N N . LYS A 1 97 ? -16.561 3.369 7.992 1.00 78.12 97 LYS A N 1
ATOM 807 C CA . LYS A 1 97 ? -16.813 4.814 7.921 1.00 78.12 97 LYS A CA 1
ATOM 808 C C . LYS A 1 97 ? -18.295 5.133 8.104 1.00 78.12 97 LYS A C 1
ATOM 810 O O . LYS A 1 97 ? -18.625 6.072 8.818 1.00 78.12 97 LYS A O 1
ATOM 815 N N . LYS A 1 98 ? -19.190 4.346 7.498 1.00 80.75 98 LYS A N 1
ATOM 816 C CA . LYS A 1 98 ? -20.644 4.482 7.687 1.00 80.75 98 LYS A CA 1
ATOM 817 C C . LYS A 1 98 ? -21.053 4.253 9.145 1.00 80.75 98 LYS A C 1
ATOM 819 O O . LYS A 1 98 ? -21.879 5.011 9.641 1.00 80.75 98 LYS A O 1
ATOM 824 N N . LEU A 1 99 ? -20.430 3.290 9.831 1.00 71.12 99 LEU A N 1
ATOM 825 C CA . LEU A 1 99 ? -20.629 3.082 11.269 1.00 71.12 99 LEU A CA 1
ATOM 826 C C . LEU A 1 99 ? -20.205 4.311 12.093 1.00 71.12 99 LEU A C 1
ATOM 828 O O . LEU A 1 99 ? -20.980 4.754 12.935 1.00 71.12 99 LEU A O 1
ATOM 832 N N . ARG A 1 100 ? -19.067 4.944 11.767 1.00 63.41 100 ARG A N 1
ATOM 833 C CA . ARG A 1 100 ? -18.637 6.222 12.378 1.00 63.41 100 ARG A CA 1
ATOM 834 C C . ARG A 1 100 ? -19.702 7.314 12.283 1.00 63.41 100 ARG A C 1
ATOM 836 O O . ARG A 1 100 ? -19.933 8.053 13.229 1.00 63.41 100 ARG A O 1
ATOM 843 N N . PHE A 1 101 ? -20.352 7.433 11.125 1.00 53.00 101 PHE A N 1
ATOM 844 C CA . PHE A 1 101 ? -21.404 8.433 10.920 1.00 53.00 101 PHE A CA 1
ATOM 845 C C . PHE A 1 101 ? -22.700 8.097 11.670 1.00 53.00 101 PHE A C 1
ATOM 847 O O . PHE A 1 101 ? -23.455 9.006 12.006 1.00 53.00 101 PHE A O 1
ATOM 854 N N . THR A 1 102 ? -22.962 6.821 11.969 1.00 53.53 102 THR A N 1
ATOM 855 C CA . THR A 1 102 ? -24.087 6.433 12.834 1.00 53.53 102 THR A CA 1
ATOM 856 C C . THR A 1 102 ? -23.813 6.660 14.326 1.00 53.53 102 THR A C 1
ATOM 858 O O . THR A 1 102 ? -24.770 6.879 15.066 1.00 53.53 102 THR A O 1
ATOM 861 N N . GLU A 1 103 ? -22.549 6.714 14.771 1.00 49.25 103 GLU A N 1
ATOM 862 C CA . GLU A 1 103 ? -22.183 7.045 16.166 1.00 49.25 103 GLU A CA 1
ATOM 863 C C . GLU A 1 103 ? -22.639 8.453 16.581 1.00 49.25 103 GLU A C 1
ATOM 865 O O . GLU A 1 103 ? -23.065 8.661 17.716 1.00 49.25 103 GLU A O 1
ATOM 870 N N . GLU A 1 104 ? -22.603 9.428 15.665 1.00 47.09 104 GLU A N 1
ATOM 871 C CA . GLU A 1 104 ? -23.081 10.791 15.947 1.00 47.09 104 GLU A CA 1
ATOM 872 C C . GLU A 1 104 ? -24.610 10.857 16.132 1.00 47.09 104 GLU A C 1
ATOM 874 O O . GLU A 1 104 ? -25.114 11.781 16.777 1.00 47.09 104 GLU A O 1
ATOM 879 N N . TYR A 1 105 ? -25.353 9.871 15.612 1.00 41.41 105 TYR A N 1
ATOM 880 C CA . TYR A 1 105 ? -26.816 9.810 15.688 1.00 41.41 105 TYR A CA 1
ATOM 881 C C . TYR A 1 105 ? -27.341 8.910 16.819 1.00 41.41 105 TYR A C 1
ATOM 883 O O . TYR A 1 105 ? -28.411 9.191 17.364 1.00 41.41 105 TYR A O 1
ATOM 891 N N . GLU A 1 106 ? -26.600 7.878 17.231 1.00 49.06 106 GLU A N 1
ATOM 892 C CA . GLU A 1 106 ? -27.000 6.952 18.298 1.00 49.06 106 GLU A CA 1
ATOM 893 C C . GLU A 1 106 ? -25.992 6.959 19.460 1.00 49.06 106 GLU A C 1
ATOM 895 O O . GLU A 1 106 ? -24.985 6.259 19.446 1.00 49.06 106 GLU A O 1
ATOM 900 N N . ARG A 1 107 ? -26.317 7.682 20.543 1.00 55.03 107 ARG A N 1
ATOM 901 C CA . ARG A 1 107 ? -25.560 7.750 21.821 1.00 55.03 107 ARG A CA 1
ATOM 902 C C . ARG A 1 107 ? -25.364 6.403 22.555 1.00 55.03 107 ARG A C 1
ATOM 904 O O . ARG A 1 107 ? -24.929 6.399 23.702 1.00 55.03 107 ARG A O 1
ATOM 911 N N . LEU A 1 108 ? -25.757 5.286 21.948 1.00 54.50 108 LEU A N 1
ATOM 912 C CA . LEU A 1 108 ? -25.859 3.958 22.559 1.00 54.50 108 LEU A CA 1
ATOM 913 C C . LEU A 1 108 ? -24.825 2.952 22.034 1.00 54.50 108 LEU A C 1
ATOM 915 O O . LEU A 1 108 ? -24.820 1.818 22.508 1.00 54.50 108 LEU A O 1
ATOM 919 N N . GLN A 1 109 ? -23.965 3.325 21.082 1.00 58.12 109 GLN A N 1
ATOM 920 C CA . GLN A 1 109 ? -22.912 2.420 20.621 1.00 58.12 109 GLN A CA 1
ATOM 921 C C . GLN A 1 109 ? -21.657 2.493 21.494 1.00 58.12 109 GLN A C 1
ATOM 923 O O . GLN A 1 109 ? -21.238 3.553 21.959 1.00 58.12 109 GLN A O 1
ATOM 928 N N . ASP A 1 110 ? -21.077 1.317 21.722 1.00 67.25 110 ASP A N 1
ATOM 929 C CA . ASP A 1 110 ? -19.855 1.113 22.485 1.00 67.25 110 ASP A CA 1
ATOM 930 C C . ASP A 1 110 ? -18.641 1.616 21.687 1.00 67.25 110 ASP A C 1
ATOM 932 O O . ASP A 1 110 ? -18.111 0.930 20.805 1.00 67.25 110 ASP A O 1
ATOM 936 N N . ARG A 1 111 ? -18.222 2.843 22.012 1.00 72.62 111 ARG A N 1
ATOM 937 C CA . ARG A 1 111 ? -17.083 3.539 21.403 1.00 72.62 111 ARG A CA 1
ATOM 938 C C . ARG A 1 111 ? -15.796 2.713 21.448 1.00 72.62 111 ARG A C 1
ATOM 940 O O . ARG A 1 111 ? -15.023 2.743 20.492 1.00 72.62 111 ARG A O 1
ATOM 947 N N . GLU A 1 112 ? -15.559 1.960 22.522 1.00 74.75 112 GLU A N 1
ATOM 948 C CA . GLU A 1 112 ? -14.351 1.134 22.640 1.00 74.75 112 GLU A CA 1
ATOM 949 C C . GLU A 1 112 ? -14.342 0.007 21.612 1.00 74.75 112 GLU A C 1
ATOM 951 O O . GLU A 1 112 ? -13.315 -0.299 21.001 1.00 74.75 112 GLU A O 1
ATOM 956 N N . THR A 1 113 ? -15.502 -0.607 21.392 1.00 74.94 113 THR A N 1
ATOM 957 C CA . THR A 1 113 ? -15.651 -1.677 20.412 1.00 74.94 113 THR A CA 1
ATOM 958 C C . THR A 1 113 ? -15.444 -1.153 18.986 1.00 74.94 113 THR A C 1
ATOM 960 O O . THR A 1 113 ? -14.797 -1.831 18.181 1.00 74.94 113 THR A O 1
ATOM 963 N N . TYR A 1 114 ? -15.891 0.067 18.676 1.00 74.31 114 TYR A N 1
ATOM 964 C CA . TYR A 1 114 ? -15.601 0.707 17.390 1.00 74.31 114 TYR A CA 1
ATOM 965 C C . TYR A 1 114 ? -14.109 1.019 17.208 1.00 74.31 114 TYR A C 1
ATOM 967 O O . TYR A 1 114 ? -13.529 0.651 16.181 1.00 74.31 114 TYR A O 1
ATOM 975 N N . GLU A 1 115 ? -13.457 1.634 18.201 1.00 77.88 115 GLU A N 1
ATOM 976 C CA . GLU A 1 115 ? -12.019 1.923 18.134 1.00 77.88 115 GLU A CA 1
ATOM 977 C C . GLU A 1 115 ? -11.195 0.631 17.980 1.00 77.88 115 GLU A C 1
ATOM 979 O O . GLU A 1 115 ? -10.295 0.567 17.137 1.00 77.88 115 GLU A O 1
ATOM 984 N N . TYR A 1 116 ? -11.569 -0.447 18.675 1.00 81.25 116 TYR A N 1
ATOM 985 C CA . TYR A 1 116 ? -10.951 -1.762 18.494 1.00 81.25 116 TYR A CA 1
ATOM 986 C C . TYR A 1 116 ? -11.113 -2.296 17.063 1.00 81.25 116 TYR A C 1
ATOM 988 O O . TYR A 1 116 ? -10.134 -2.732 16.451 1.00 81.25 116 TYR A O 1
ATOM 996 N N . MET A 1 117 ? -12.323 -2.246 16.493 1.00 79.75 117 MET A N 1
ATOM 997 C CA . MET A 1 117 ? -12.551 -2.679 15.107 1.00 79.75 117 MET A CA 1
ATOM 998 C C . MET A 1 117 ? -11.772 -1.827 14.103 1.00 79.75 117 MET A C 1
ATOM 1000 O O . MET A 1 117 ? -11.245 -2.370 13.130 1.00 79.75 117 MET A O 1
ATOM 1004 N N . LYS A 1 118 ? -11.650 -0.519 14.356 1.00 81.31 118 LYS A N 1
ATOM 1005 C CA . LYS A 1 118 ? -10.871 0.407 13.531 1.00 81.31 118 LYS A CA 1
ATOM 1006 C C . LYS A 1 118 ? -9.410 -0.032 13.437 1.00 81.31 118 LYS A C 1
ATOM 1008 O O . LYS A 1 118 ? -8.909 -0.223 12.329 1.00 81.31 118 LYS A O 1
ATOM 1013 N N . TYR A 1 119 ? -8.740 -0.224 14.576 1.00 80.44 119 TYR A N 1
ATOM 1014 C CA . TYR A 1 119 ? -7.332 -0.633 14.587 1.00 80.44 119 TYR A CA 1
ATOM 1015 C C . TYR A 1 119 ? -7.133 -2.068 14.093 1.00 80.44 119 TYR A C 1
ATOM 1017 O O . TYR A 1 119 ? -6.163 -2.337 13.387 1.00 80.44 119 TYR A O 1
ATOM 1025 N N . LYS A 1 120 ? -8.069 -2.979 14.382 1.00 84.12 120 LYS A N 1
ATOM 1026 C CA . LYS A 1 120 ? -8.008 -4.358 13.888 1.00 84.12 120 LYS A CA 1
ATOM 1027 C C . LYS A 1 120 ? -8.082 -4.424 12.364 1.00 84.12 120 LYS A C 1
ATOM 1029 O O . LYS A 1 120 ? -7.245 -5.065 11.736 1.00 84.12 120 LYS A O 1
ATOM 1034 N N . VAL A 1 121 ? -9.059 -3.753 11.752 1.00 79.38 121 VAL A N 1
ATOM 1035 C CA . VAL A 1 121 ? -9.203 -3.752 10.288 1.00 79.38 121 VAL A CA 1
ATOM 1036 C C . VAL A 1 121 ? -8.051 -3.002 9.628 1.00 79.38 121 VAL A C 1
ATOM 1038 O O . VAL A 1 121 ? -7.560 -3.445 8.592 1.00 79.38 121 VAL A O 1
ATOM 1041 N N . ALA A 1 122 ? -7.553 -1.931 10.249 1.00 79.19 122 ALA A N 1
ATOM 1042 C CA . ALA A 1 122 ? -6.330 -1.285 9.795 1.00 79.19 122 ALA A CA 1
ATOM 1043 C C . ALA A 1 122 ? -5.119 -2.232 9.816 1.00 79.19 122 ALA A C 1
ATOM 1045 O O . ALA A 1 122 ? -4.352 -2.224 8.864 1.00 79.19 122 ALA A O 1
ATOM 1046 N N . ALA A 1 123 ? -4.960 -3.076 10.839 1.00 83.31 123 ALA A N 1
ATOM 1047 C CA . ALA A 1 123 ? -3.869 -4.051 10.910 1.00 83.31 123 ALA A CA 1
ATOM 1048 C C . ALA A 1 123 ? -4.025 -5.227 9.930 1.00 83.31 123 ALA A C 1
ATOM 1050 O O . ALA A 1 123 ? -3.028 -5.730 9.422 1.00 83.31 123 ALA A O 1
ATOM 1051 N N . GLU A 1 124 ? -5.255 -5.676 9.655 1.00 81.19 124 GLU A N 1
ATOM 1052 C CA . GLU A 1 124 ? -5.525 -6.743 8.675 1.00 81.19 124 GLU A CA 1
ATOM 1053 C C . GLU A 1 124 ? -5.242 -6.305 7.232 1.00 81.19 124 GLU A C 1
ATOM 1055 O O . GLU A 1 124 ? -4.881 -7.124 6.388 1.00 81.19 124 GLU A O 1
ATOM 1060 N N . VAL A 1 125 ? -5.470 -5.024 6.943 1.00 76.19 125 VAL A N 1
ATOM 1061 C CA . VAL A 1 125 ? -5.373 -4.445 5.597 1.00 76.19 125 VAL A CA 1
ATOM 1062 C C . VAL A 1 125 ? -4.035 -3.748 5.367 1.00 76.19 125 VAL A C 1
ATOM 1064 O O . VAL A 1 125 ? -3.524 -3.726 4.247 1.00 76.19 125 VAL A O 1
ATOM 1067 N N . GLY A 1 126 ? -3.521 -3.115 6.413 1.00 73.56 126 GLY A N 1
ATOM 1068 C CA . GLY A 1 126 ? -2.314 -2.314 6.398 1.00 73.56 126 GLY A CA 1
ATOM 1069 C C . GLY A 1 126 ? -1.042 -3.150 6.434 1.00 73.56 126 GLY A C 1
ATOM 1070 O O . GLY A 1 126 ? -1.026 -4.361 6.218 1.00 73.56 126 GLY A O 1
ATOM 1071 N N . GLY A 1 127 ? 0.062 -2.453 6.670 1.00 78.81 127 GLY A N 1
ATOM 1072 C CA . GLY A 1 127 ? 1.390 -3.033 6.730 1.00 78.81 127 GLY A CA 1
ATOM 1073 C C . GLY A 1 127 ? 1.846 -3.329 8.164 1.00 78.81 127 GLY A C 1
ATOM 1074 O O . GLY A 1 127 ? 1.052 -3.323 9.107 1.00 78.81 127 GLY A O 1
ATOM 1075 N N . PRO A 1 128 ? 3.156 -3.568 8.353 1.00 81.88 128 PRO A N 1
ATOM 1076 C CA . PRO A 1 128 ? 3.724 -3.836 9.673 1.00 81.88 128 PRO A CA 1
ATOM 1077 C C . PRO A 1 128 ? 3.498 -2.681 10.662 1.00 81.88 128 PRO A C 1
ATOM 1079 O O . PRO A 1 128 ? 3.297 -2.938 11.843 1.00 81.88 128 PRO A O 1
ATOM 1082 N N . GLU A 1 129 ? 3.457 -1.435 10.182 1.00 78.62 129 GLU A N 1
ATOM 1083 C CA . GLU A 1 129 ? 3.211 -0.242 11.006 1.00 78.62 129 GLU A CA 1
ATOM 1084 C C . GLU A 1 129 ? 1.816 -0.262 11.650 1.00 78.62 129 GLU A C 1
ATOM 1086 O O . GLU A 1 129 ? 1.675 -0.031 12.850 1.00 78.62 129 GLU A O 1
ATOM 1091 N N . GLU A 1 130 ? 0.772 -0.582 10.880 1.00 80.75 130 GLU A N 1
ATOM 1092 C CA . GLU A 1 130 ? -0.595 -0.692 11.398 1.00 80.75 130 GLU A CA 1
ATOM 1093 C C . GLU A 1 130 ? -0.746 -1.881 12.358 1.00 80.75 130 GLU A C 1
ATOM 1095 O O . GLU A 1 130 ? -1.485 -1.807 13.340 1.00 80.75 130 GLU A O 1
ATOM 1100 N N . LEU A 1 131 ? -0.006 -2.963 12.113 1.00 82.19 131 LEU A N 1
ATOM 1101 C CA . LEU A 1 131 ? 0.007 -4.144 12.971 1.00 82.19 131 LEU A CA 1
ATOM 1102 C C . LEU A 1 131 ? 0.712 -3.878 14.312 1.00 82.19 131 LEU A C 1
ATOM 1104 O O . LEU A 1 131 ? 0.262 -4.354 15.355 1.00 82.19 131 LEU A O 1
ATOM 1108 N N . GLU A 1 132 ? 1.791 -3.095 14.311 1.00 82.81 132 GLU A N 1
ATOM 1109 C CA . GLU A 1 132 ? 2.438 -2.603 15.532 1.00 82.81 132 GLU A CA 1
ATOM 1110 C C . GLU A 1 132 ? 1.543 -1.625 16.297 1.00 82.81 132 GLU A C 1
ATOM 1112 O O . GLU A 1 132 ? 1.420 -1.749 17.517 1.00 82.81 132 GLU A O 1
ATOM 1117 N N . ALA A 1 133 ? 0.859 -0.717 15.595 1.00 79.75 133 ALA A N 1
ATOM 1118 C CA . ALA A 1 133 ? -0.106 0.194 16.205 1.00 79.75 133 ALA A CA 1
ATOM 1119 C C . ALA A 1 133 ? -1.254 -0.567 16.891 1.00 79.75 133 ALA A C 1
ATOM 1121 O O . ALA A 1 133 ? -1.618 -0.244 18.021 1.00 79.75 133 ALA A O 1
ATOM 1122 N N . PHE A 1 134 ? -1.778 -1.622 16.259 1.00 85.75 134 PHE A N 1
ATOM 1123 C CA . PHE A 1 134 ? -2.802 -2.473 16.866 1.00 85.75 134 PHE A CA 1
ATOM 1124 C C . PHE A 1 134 ? -2.287 -3.226 18.099 1.00 85.75 134 PHE A C 1
ATOM 1126 O O . PHE A 1 134 ? -2.962 -3.244 19.123 1.00 85.75 134 PHE A O 1
ATOM 1133 N N . LYS A 1 135 ? -1.067 -3.778 18.058 1.00 84.62 135 LYS A N 1
ATOM 1134 C CA . LYS A 1 135 ? -0.447 -4.420 19.235 1.00 84.62 135 LYS A CA 1
ATOM 1135 C C . LYS A 1 135 ? -0.247 -3.448 20.395 1.00 84.62 135 LYS A C 1
ATOM 1137 O O . LYS A 1 135 ? -0.428 -3.830 21.550 1.00 84.62 135 LYS A O 1
ATOM 1142 N N . LEU A 1 136 ? 0.152 -2.210 20.098 1.00 84.31 136 LEU A N 1
ATOM 1143 C CA . LEU A 1 136 ? 0.290 -1.164 21.106 1.00 84.31 136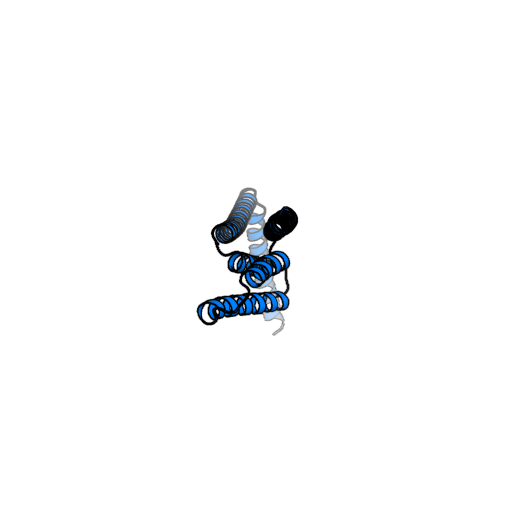 LEU A CA 1
ATOM 1144 C C . LEU A 1 136 ? -1.070 -0.851 21.737 1.00 84.31 136 LEU A C 1
ATOM 1146 O O . LEU A 1 136 ? -1.167 -0.831 22.959 1.00 84.31 136 LEU A O 1
ATOM 1150 N N . TYR A 1 137 ? -2.104 -0.690 20.908 1.00 82.62 137 TYR A N 1
ATOM 1151 C CA . TYR A 1 137 ? -3.476 -0.453 21.352 1.00 82.62 137 TYR A CA 1
ATOM 1152 C C . TYR A 1 137 ? -4.023 -1.600 22.219 1.00 82.62 137 TYR A C 1
ATOM 1154 O O . TYR A 1 137 ? -4.607 -1.359 23.273 1.00 82.62 137 TYR A O 1
ATOM 1162 N N . GLU A 1 138 ? -3.805 -2.861 21.830 1.00 81.31 138 GLU A N 1
ATOM 1163 C CA . GLU A 1 138 ? -4.216 -4.013 22.645 1.00 81.31 138 GLU A CA 1
ATOM 1164 C C . GLU A 1 138 ? -3.503 -4.030 23.999 1.00 81.31 138 GLU A C 1
ATOM 1166 O O . GLU A 1 138 ? -4.127 -4.315 25.021 1.00 81.31 138 GLU A O 1
ATOM 1171 N N . ARG A 1 139 ? -2.213 -3.682 24.027 1.00 81.12 139 ARG A N 1
ATOM 1172 C CA . ARG A 1 139 ? -1.445 -3.609 25.270 1.00 81.12 139 ARG A CA 1
ATOM 1173 C C . ARG A 1 139 ? -1.965 -2.514 26.202 1.00 81.12 139 ARG A C 1
ATOM 1175 O O . ARG A 1 139 ? -2.210 -2.805 27.367 1.00 81.12 139 ARG A O 1
ATOM 1182 N N . THR A 1 140 ? -2.171 -1.294 25.700 1.00 79.00 140 THR A N 1
ATOM 1183 C CA . THR A 1 140 ? -2.688 -0.181 26.516 1.00 79.00 140 THR A CA 1
ATOM 1184 C C . THR A 1 140 ? -4.086 -0.476 27.041 1.00 79.00 140 THR A C 1
ATOM 1186 O O . THR A 1 140 ? -4.347 -0.264 28.219 1.00 79.00 140 THR A O 1
ATOM 1189 N N . ARG A 1 141 ? -4.954 -1.069 26.213 1.00 76.31 141 ARG A N 1
ATOM 1190 C CA . ARG A 1 141 ? -6.301 -1.473 26.630 1.00 76.31 141 ARG A CA 1
ATOM 1191 C C . ARG A 1 141 ? -6.274 -2.524 27.745 1.00 76.31 141 ARG A C 1
ATOM 1193 O O . ARG A 1 141 ? -7.060 -2.442 28.685 1.00 76.31 141 ARG A O 1
ATOM 1200 N N . ILE A 1 142 ? -5.393 -3.525 27.652 1.00 67.81 142 ILE A N 1
ATOM 1201 C CA . ILE A 1 142 ? -5.235 -4.547 28.702 1.00 67.81 142 ILE A CA 1
ATOM 1202 C C . ILE A 1 142 ? -4.744 -3.912 30.007 1.00 67.81 142 ILE A C 1
ATOM 1204 O O . ILE A 1 142 ? -5.239 -4.279 31.073 1.00 67.81 142 ILE A O 1
ATOM 1208 N N . ASP A 1 143 ? -3.807 -2.966 29.929 1.00 67.38 143 ASP A N 1
ATOM 1209 C CA . ASP A 1 143 ? -3.277 -2.266 31.099 1.00 67.38 143 ASP A CA 1
ATOM 1210 C C . ASP A 1 143 ? -4.352 -1.379 31.764 1.00 67.38 143 ASP A C 1
ATOM 1212 O O . ASP A 1 143 ? -4.480 -1.404 32.987 1.00 67.38 143 ASP A O 1
ATOM 1216 N N . GLU A 1 144 ? -5.180 -0.671 30.989 1.00 64.62 144 GLU A N 1
ATOM 1217 C CA . GLU A 1 144 ? -6.292 0.161 31.486 1.00 64.62 144 GLU A CA 1
ATOM 1218 C C . GLU A 1 144 ? -7.403 -0.677 32.140 1.00 64.62 144 GLU A C 1
ATOM 1220 O O . GLU A 1 144 ? -7.735 -0.468 33.308 1.00 64.62 144 GLU A O 1
ATOM 1225 N N . VAL A 1 145 ? -7.909 -1.706 31.448 1.00 63.88 145 VAL A N 1
ATOM 1226 C CA . VAL A 1 145 ? -8.919 -2.633 32.003 1.00 63.88 145 VAL A CA 1
ATOM 1227 C C . VAL A 1 145 ? -8.359 -3.403 33.205 1.00 63.88 145 VAL A C 1
ATOM 1229 O O . VAL A 1 145 ? -9.075 -3.715 34.162 1.00 63.88 145 VAL A O 1
ATOM 1232 N N . GLY A 1 146 ? -7.065 -3.725 33.174 1.00 52.78 146 GLY A N 1
ATOM 1233 C CA . GLY A 1 146 ? -6.345 -4.323 34.290 1.00 52.78 146 GLY A CA 1
ATOM 1234 C C . GLY A 1 146 ? -6.327 -3.400 35.506 1.00 52.78 146 GLY A C 1
ATOM 1235 O O . GLY A 1 146 ? -6.690 -3.836 36.597 1.00 52.78 146 GLY A O 1
ATOM 1236 N N . GLN A 1 147 ? -5.966 -2.128 35.325 1.00 53.41 147 GLN A N 1
ATOM 1237 C CA . GLN A 1 147 ? -5.965 -1.121 36.389 1.00 53.41 147 GLN A CA 1
ATOM 1238 C C . GLN A 1 147 ? -7.363 -0.874 36.971 1.00 53.41 147 GLN A C 1
ATOM 1240 O O . GLN A 1 147 ? -7.489 -0.784 38.192 1.00 53.41 147 GLN A O 1
ATOM 1245 N N . GLU A 1 148 ? -8.412 -0.836 36.146 1.00 55.97 148 GLU A N 1
ATOM 1246 C CA . GLU A 1 148 ? -9.800 -0.735 36.622 1.00 55.97 148 GLU A CA 1
ATOM 1247 C C . GLU A 1 148 ? -10.231 -1.954 37.444 1.00 55.97 148 GLU A C 1
ATOM 1249 O O . GLU A 1 148 ? -10.858 -1.817 38.494 1.00 55.97 148 GLU A O 1
ATOM 1254 N N . ARG A 1 149 ? -9.852 -3.169 37.028 1.00 47.31 149 ARG A N 1
ATOM 1255 C CA . ARG A 1 149 ? -10.104 -4.368 37.840 1.00 47.31 149 ARG A CA 1
ATOM 1256 C C . ARG A 1 149 ? -9.356 -4.304 39.167 1.00 47.31 149 ARG A C 1
ATOM 1258 O O . ARG A 1 149 ? -9.954 -4.573 40.203 1.00 47.31 149 ARG A O 1
ATOM 1265 N N . TYR A 1 150 ? -8.076 -3.933 39.161 1.00 42.16 150 TYR A N 1
ATOM 1266 C CA . TYR A 1 150 ? -7.289 -3.830 40.393 1.00 42.16 150 TYR A CA 1
ATOM 1267 C C . TYR A 1 150 ? -7.816 -2.753 41.349 1.00 42.16 150 TYR A C 1
ATOM 1269 O O . TYR A 1 150 ? -7.796 -2.978 42.556 1.00 42.16 150 TYR A O 1
ATOM 1277 N N . SER A 1 151 ? -8.327 -1.624 40.849 1.00 48.59 151 SER A N 1
ATOM 1278 C CA . SER A 1 151 ? -8.910 -0.575 41.696 1.00 48.59 151 SER A CA 1
ATOM 1279 C C . SER A 1 151 ? -10.252 -0.988 42.313 1.00 48.59 151 SER A C 1
ATOM 1281 O O . SER A 1 151 ? -10.492 -0.686 43.481 1.00 48.59 151 SER A O 1
ATOM 1283 N N . LEU A 1 152 ? -11.081 -1.750 41.589 1.00 50.44 152 LEU A N 1
ATOM 1284 C CA . LEU A 1 152 ? -12.341 -2.307 42.101 1.00 50.44 152 LEU A CA 1
ATOM 1285 C C . LEU A 1 152 ? -12.142 -3.387 43.179 1.00 50.44 152 LEU A C 1
ATOM 1287 O O . LEU A 1 152 ? -13.003 -3.544 44.039 1.00 50.44 152 LEU A O 1
ATOM 1291 N N . PHE A 1 153 ? -11.023 -4.120 43.159 1.00 49.34 153 PHE A N 1
ATOM 1292 C CA . PHE A 1 153 ? -10.677 -5.112 44.193 1.00 49.34 153 PHE A CA 1
ATOM 1293 C C . PHE A 1 153 ? -9.860 -4.538 45.365 1.00 49.34 153 PHE A C 1
ATOM 1295 O O . PHE A 1 153 ? -9.585 -5.265 46.319 1.00 49.34 153 PHE A O 1
ATOM 1302 N N . ALA A 1 154 ? -9.445 -3.270 45.295 1.00 52.22 154 ALA A N 1
ATOM 1303 C CA . ALA A 1 154 ? -8.657 -2.599 46.332 1.00 52.22 154 ALA A CA 1
ATOM 1304 C C . ALA A 1 154 ? -9.501 -1.746 47.306 1.00 52.22 154 ALA A C 1
ATOM 1306 O O . ALA A 1 154 ? -8.920 -1.058 48.148 1.00 52.22 154 ALA A O 1
ATOM 1307 N N . GLN A 1 155 ? -10.836 -1.780 47.191 1.00 43.47 155 GLN A N 1
ATOM 1308 C CA . GLN A 1 155 ? -11.785 -1.152 48.124 1.00 43.47 155 GLN A CA 1
ATOM 1309 C C . GLN A 1 155 ? -12.338 -2.144 49.146 1.00 43.47 155 GLN A C 1
ATOM 1311 O O . GLN A 1 155 ? -12.680 -3.280 48.749 1.00 43.47 155 GLN A O 1
#

Radius of gyration: 30.09 Å; chains: 1; bounding box: 57×25×110 Å

Secondary structure (DSSP, 8-state):
-HHHHHHHHHHHHHHHHHHHHHHHHHHTSHHHHHHHHHHHHHHHHHHHHHHHHHHHHHHH--SHHHHHHHHHHHHHHTTSS-HHHHHHHHHHHHHHHHHHHHHTT-TTS-HHHHHHHHHHHHHHHS-HHHHHHHHHHHHHHHHHHHHHHHHHT--

Organism: NCBI:txid182087

Foldseek 3Di:
DVPVVVVVVVVVVVVVVVVCCVVVVQCPDPNNVVVVVVVVVVVVVVVVVVVVVLVVVLVPDPQLLVSLLSQLVVCCVVVVDPPVVSVVLVVVSVVLVVVVVVCVVDVPDDPVVSVLVRLVSSLVRHDPVSVVVNVVVVVVVCVVVVVVVVVVVVD

pLDDT: mean 78.77, std 12.95, range [41.41, 94.75]